Protein AF-A0A2U1YWB6-F1 (afdb_monomer_lite)

Radius of gyration: 13.96 Å; chains: 1; bounding box: 27×35×31 Å

pLDDT: mean 76.65, std 12.09, range [52.78, 91.12]

Foldseek 3Di:
DPPVVVVVVVVVVVVVVCCVLPQLQVQLCVQLVVLCVVPNNVRNVVRNNVRNVRRNVVSD

Structure (mmCIF, N/CA/C/O backbone):
data_AF-A0A2U1YWB6-F1
#
_entry.id   AF-A0A2U1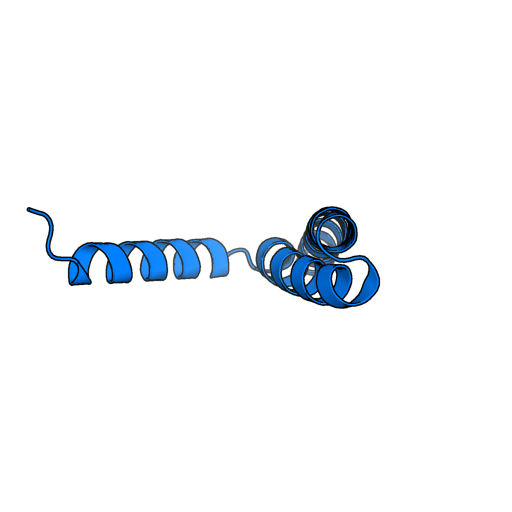YWB6-F1
#
loop_
_atom_site.group_PDB
_atom_site.id
_atom_site.type_symbol
_atom_site.label_atom_id
_atom_site.label_alt_id
_atom_site.label_comp_id
_atom_site.label_asym_id
_atom_site.label_entity_id
_atom_site.label_seq_id
_atom_site.pdbx_PDB_ins_code
_atom_site.Cartn_x
_atom_site.Cartn_y
_atom_site.Cartn_z
_atom_site.occupancy
_atom_site.B_iso_or_equiv
_atom_site.auth_seq_id
_atom_site.auth_comp_id
_atom_site.auth_asym_id
_atom_site.auth_atom_id
_atom_site.pdbx_PDB_model_num
ATOM 1 N N . MET A 1 1 ? -7.055 -26.969 19.002 1.00 54.75 1 MET A N 1
ATOM 2 C CA . MET A 1 1 ? -7.216 -25.498 19.038 1.00 54.75 1 MET A CA 1
ATOM 3 C C . MET A 1 1 ? -5.828 -24.883 18.855 1.00 54.75 1 MET A C 1
ATOM 5 O O . MET A 1 1 ? -5.039 -24.907 19.791 1.00 54.75 1 MET A O 1
ATOM 9 N N . MET A 1 2 ? -5.452 -24.469 17.638 1.00 55.53 2 MET A N 1
A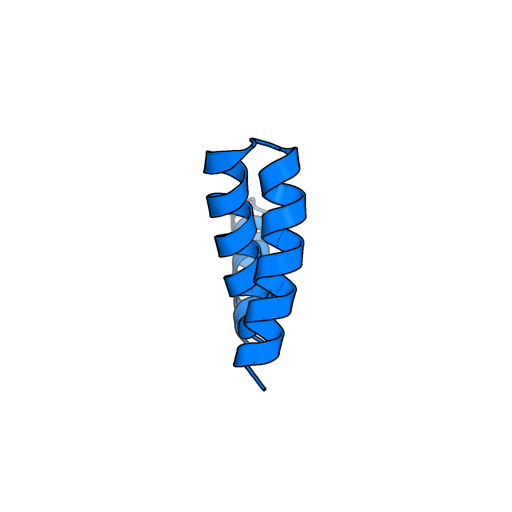TOM 10 C CA . MET A 1 2 ? -4.137 -23.847 17.411 1.00 55.53 2 MET A CA 1
ATOM 11 C C . MET A 1 2 ? -4.061 -22.555 18.232 1.00 55.53 2 MET A C 1
ATOM 13 O O . MET A 1 2 ? -4.933 -21.695 18.112 1.00 55.53 2 MET A O 1
ATOM 17 N N . SER A 1 3 ? -3.050 -22.444 19.101 1.00 66.44 3 SER A N 1
ATOM 18 C CA . SER A 1 3 ? -2.844 -21.252 19.928 1.00 66.44 3 SER A CA 1
ATOM 19 C C . SER A 1 3 ? -2.763 -20.021 19.030 1.00 66.44 3 SER A C 1
ATOM 21 O O . SER A 1 3 ? -2.012 -20.012 18.056 1.00 66.44 3 SER A O 1
ATOM 23 N N . ARG A 1 4 ? -3.537 -18.984 19.361 1.00 71.00 4 ARG A N 1
ATOM 24 C CA . ARG A 1 4 ? -3.639 -17.734 18.587 1.00 71.00 4 ARG A CA 1
ATOM 25 C C . ARG A 1 4 ? -2.263 -17.094 18.351 1.00 71.00 4 ARG A C 1
ATOM 27 O O . ARG A 1 4 ? -2.033 -16.498 17.307 1.00 71.00 4 ARG A O 1
ATOM 34 N N . LEU A 1 5 ? -1.319 -17.331 19.266 1.00 66.81 5 LEU A N 1
ATOM 35 C CA . LEU A 1 5 ? 0.083 -16.927 19.138 1.00 66.81 5 LEU A CA 1
ATOM 36 C C . LEU A 1 5 ? 0.813 -17.593 17.962 1.00 66.81 5 LEU A C 1
ATOM 38 O O . LEU A 1 5 ? 1.613 -16.945 17.295 1.00 66.81 5 LEU A O 1
ATOM 42 N N . ARG A 1 6 ? 0.521 -18.865 17.661 1.00 71.19 6 ARG A N 1
ATOM 43 C CA . ARG A 1 6 ? 1.127 -19.579 16.521 1.00 71.19 6 ARG A CA 1
ATOM 44 C C . ARG A 1 6 ? 0.610 -19.049 15.183 1.00 71.19 6 ARG A C 1
ATOM 46 O O . ARG A 1 6 ? 1.351 -19.045 14.211 1.00 71.19 6 ARG A O 1
ATOM 53 N N . LEU A 1 7 ? -0.634 -18.570 15.150 1.00 74.12 7 LEU A N 1
ATOM 54 C CA . LEU A 1 7 ? -1.257 -17.965 13.970 1.00 74.12 7 LEU A CA 1
ATOM 55 C C . LEU A 1 7 ? -0.653 -16.588 13.665 1.00 74.12 7 LEU A C 1
ATOM 57 O O . LEU A 1 7 ? -0.287 -16.322 12.528 1.00 74.12 7 LEU A O 1
ATOM 61 N N . ILE A 1 8 ? -0.460 -15.756 14.691 1.00 77.44 8 ILE A N 1
ATOM 62 C CA . ILE A 1 8 ? 0.189 -14.443 14.546 1.00 77.44 8 ILE A CA 1
ATOM 63 C C . ILE A 1 8 ? 1.656 -14.607 14.128 1.00 77.44 8 ILE A C 1
ATOM 65 O O . ILE A 1 8 ? 2.103 -13.928 13.208 1.00 77.44 8 ILE A O 1
ATOM 69 N N . GLY A 1 9 ? 2.383 -15.548 14.741 1.00 73.00 9 GLY A N 1
ATOM 70 C CA . GLY A 1 9 ? 3.763 -15.857 14.358 1.00 73.00 9 GLY A CA 1
ATOM 71 C C . GLY A 1 9 ? 3.888 -16.371 12.920 1.00 73.00 9 GLY A C 1
ATOM 72 O O . GLY A 1 9 ? 4.816 -15.984 12.219 1.00 73.00 9 GLY A O 1
ATOM 73 N N . ALA A 1 10 ? 2.934 -17.179 12.447 1.00 73.12 10 ALA A N 1
ATOM 74 C CA . ALA A 1 10 ? 2.902 -17.651 11.063 1.00 73.12 10 ALA A CA 1
ATOM 75 C C . ALA A 1 10 ? 2.603 -16.524 10.064 1.00 73.12 10 ALA A C 1
ATOM 77 O O . ALA A 1 10 ? 3.228 -16.472 9.010 1.00 73.12 10 ALA A O 1
ATOM 78 N N . VAL A 1 11 ? 1.695 -15.603 10.401 1.00 73.56 11 VAL A N 1
ATOM 79 C CA . VAL A 1 11 ? 1.395 -14.426 9.570 1.00 73.56 11 VAL A CA 1
ATOM 80 C C . VAL A 1 11 ? 2.607 -13.501 9.489 1.00 73.56 11 VAL A C 1
ATOM 82 O O . VAL A 1 11 ? 2.956 -13.066 8.397 1.00 73.56 11 VAL A O 1
ATOM 85 N N . PHE A 1 12 ? 3.295 -13.263 10.608 1.00 70.25 12 PHE A N 1
ATOM 86 C CA . PHE A 1 12 ? 4.538 -12.492 10.617 1.00 70.25 12 PHE A CA 1
ATOM 87 C C . PHE A 1 12 ? 5.643 -13.178 9.813 1.00 70.25 12 PHE A C 1
ATOM 89 O O . PHE A 1 12 ? 6.295 -12.518 9.019 1.00 70.25 12 PHE A O 1
ATOM 96 N N . ALA A 1 13 ? 5.813 -14.495 9.949 1.00 66.75 13 ALA A N 1
ATOM 97 C CA . ALA A 1 13 ? 6.789 -15.248 9.165 1.00 66.75 13 ALA A CA 1
ATOM 98 C C . ALA A 1 13 ? 6.467 -15.227 7.660 1.00 66.75 13 ALA A C 1
ATOM 100 O O . ALA A 1 13 ? 7.372 -15.046 6.854 1.00 66.75 13 ALA A O 1
ATOM 101 N N . LEU A 1 14 ? 5.193 -15.338 7.269 1.00 62.88 14 LEU A N 1
ATOM 102 C CA . LEU A 1 14 ? 4.749 -15.187 5.877 1.00 62.88 14 LEU A CA 1
ATOM 103 C C . LEU A 1 14 ? 5.007 -13.769 5.351 1.00 62.88 14 LEU A C 1
ATOM 105 O O . LEU A 1 14 ? 5.545 -13.626 4.258 1.00 62.88 14 LEU A O 1
ATOM 109 N N . LEU A 1 15 ? 4.707 -12.740 6.148 1.00 60.84 15 LEU A N 1
ATOM 110 C CA . LEU A 1 15 ? 5.007 -11.340 5.832 1.00 60.84 15 LEU A CA 1
ATOM 111 C C . LEU A 1 15 ? 6.513 -11.102 5.676 1.00 60.84 15 LEU A C 1
ATOM 113 O O . LEU A 1 15 ? 6.928 -10.439 4.730 1.00 60.84 15 LEU A O 1
ATOM 117 N N . SER A 1 16 ? 7.339 -11.681 6.549 1.00 55.44 16 SER A N 1
ATOM 118 C CA . SER A 1 16 ? 8.802 -11.600 6.482 1.00 55.44 16 SER A CA 1
ATOM 119 C C . SER A 1 16 ? 9.385 -12.356 5.285 1.00 55.44 16 SER A C 1
ATOM 121 O O . SER A 1 16 ? 10.354 -11.893 4.695 1.00 55.44 16 SER A O 1
ATOM 123 N N . VAL A 1 17 ? 8.780 -13.477 4.878 1.00 53.72 17 VAL A N 1
ATOM 124 C CA . VAL A 1 17 ? 9.175 -14.222 3.669 1.00 53.72 17 VAL A CA 1
ATOM 125 C C . VAL A 1 17 ? 8.789 -13.454 2.401 1.00 53.72 17 VAL A C 1
ATOM 127 O O . VAL A 1 17 ? 9.583 -13.389 1.467 1.00 53.72 17 VAL A O 1
ATOM 130 N N . THR A 1 18 ? 7.633 -12.781 2.377 1.00 52.81 18 THR A N 1
ATOM 131 C CA . THR A 1 18 ? 7.271 -11.860 1.280 1.00 52.81 18 THR A CA 1
ATOM 132 C C . THR A 1 18 ? 8.076 -10.559 1.300 1.00 52.81 18 THR A C 1
ATOM 134 O O . THR A 1 18 ? 8.241 -9.917 0.267 1.00 52.81 18 THR A O 1
ATOM 137 N N . ALA A 1 19 ? 8.626 -10.193 2.461 1.00 52.78 19 ALA A N 1
ATOM 138 C CA . ALA A 1 19 ? 9.530 -9.064 2.635 1.00 52.78 19 ALA A CA 1
ATOM 139 C C . ALA A 1 19 ? 10.997 -9.388 2.257 1.00 52.78 19 ALA A C 1
ATOM 141 O O . ALA A 1 19 ? 11.877 -8.563 2.463 1.00 52.78 19 ALA A O 1
ATOM 142 N N . CYS A 1 20 ? 11.282 -10.573 1.713 1.00 55.31 20 CYS A N 1
ATOM 143 C CA . CYS A 1 20 ? 12.610 -10.930 1.202 1.00 55.31 20 CYS A CA 1
ATOM 144 C C . CYS A 1 20 ? 12.720 -10.757 -0.337 1.00 55.31 20 CYS A C 1
ATOM 146 O O . CYS A 1 20 ? 13.743 -11.088 -0.921 1.00 55.31 20 CYS A O 1
ATOM 148 N N . SER A 1 21 ? 11.670 -10.250 -1.004 1.00 55.47 21 SER A N 1
ATOM 149 C CA . SER A 1 21 ? 11.573 -10.067 -2.471 1.00 55.47 21 SER A CA 1
ATOM 150 C C . SER A 1 21 ? 10.906 -8.718 -2.800 1.00 55.47 21 SER A C 1
ATOM 152 O O . SER A 1 21 ? 9.776 -8.656 -3.288 1.00 55.47 21 SER A O 1
ATOM 154 N N . THR A 1 22 ? 11.522 -7.634 -2.337 1.00 65.25 22 THR A N 1
ATOM 155 C CA . THR A 1 22 ? 10.807 -6.579 -1.598 1.00 65.25 22 THR A CA 1
ATOM 156 C C . THR A 1 22 ? 10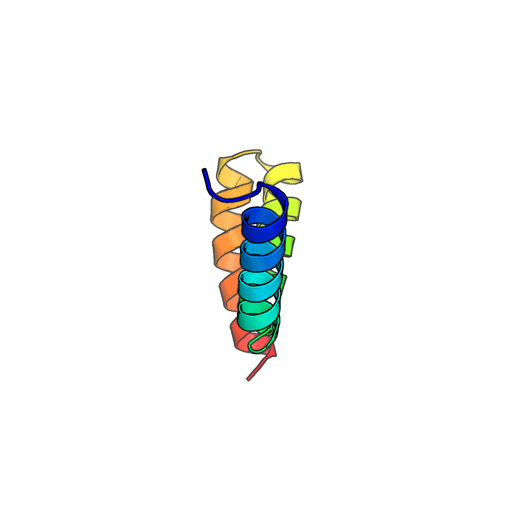.366 -5.344 -2.344 1.00 65.25 22 THR A C 1
ATOM 158 O O . THR A 1 22 ? 9.732 -4.486 -1.728 1.00 65.25 22 THR A O 1
ATOM 161 N N . GLY A 1 23 ? 10.617 -5.246 -3.638 1.00 64.94 23 GLY A N 1
ATOM 162 C CA . GLY A 1 23 ? 10.091 -4.135 -4.408 1.00 64.94 23 GLY A CA 1
ATOM 163 C C . GLY A 1 23 ? 8.568 -4.129 -4.455 1.00 64.94 23 GLY A C 1
ATOM 164 O O . GLY A 1 23 ? 7.907 -3.232 -3.929 1.00 64.94 23 GLY A O 1
ATOM 165 N N . GLY A 1 24 ? 7.985 -5.148 -5.087 1.00 72.31 24 GLY A N 1
ATOM 166 C CA . GLY A 1 24 ? 6.562 -5.133 -5.430 1.00 72.31 24 GLY A CA 1
ATOM 167 C C . GLY A 1 24 ? 5.615 -5.278 -4.240 1.00 72.31 24 GLY A C 1
ATOM 168 O O . GLY A 1 24 ? 4.517 -4.733 -4.24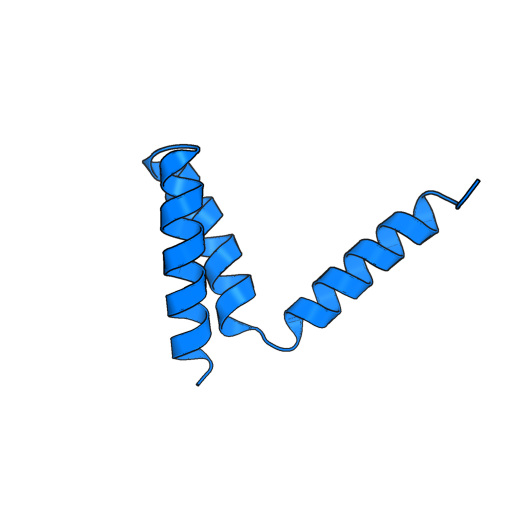6 1.00 72.31 24 GLY A O 1
ATOM 169 N N . VAL A 1 25 ? 6.024 -5.946 -3.166 1.00 77.50 25 VAL A N 1
ATOM 170 C CA . VAL A 1 25 ? 5.150 -6.104 -1.992 1.00 77.50 25 VAL A CA 1
ATOM 171 C C . VAL A 1 25 ? 5.086 -4.807 -1.178 1.00 77.50 25 VAL A C 1
ATOM 173 O O . VAL A 1 25 ? 4.001 -4.376 -0.786 1.00 77.50 25 VAL A O 1
ATOM 176 N N . VAL A 1 26 ? 6.230 -4.142 -0.976 1.00 82.56 26 VAL A N 1
ATOM 177 C CA . VAL A 1 26 ? 6.302 -2.856 -0.258 1.00 82.56 26 VAL A CA 1
ATOM 178 C C . VAL A 1 26 ? 5.685 -1.748 -1.094 1.00 82.56 26 VAL A C 1
ATOM 180 O O . VAL A 1 26 ? 4.847 -1.000 -0.592 1.00 82.56 26 VAL A O 1
ATOM 183 N N . GLY A 1 27 ? 6.039 -1.683 -2.378 1.00 81.38 27 GLY A N 1
ATOM 184 C CA . GLY A 1 27 ? 5.427 -0.751 -3.310 1.00 81.38 27 GLY A CA 1
ATOM 185 C C . GLY A 1 27 ? 3.914 -0.958 -3.396 1.00 81.38 27 GLY A C 1
ATOM 186 O O . GLY A 1 27 ? 3.169 0.015 -3.366 1.00 81.38 27 GLY A O 1
ATOM 187 N N . GLY A 1 28 ? 3.436 -2.206 -3.411 1.00 84.44 28 GLY A N 1
ATOM 188 C CA . GLY A 1 28 ? 2.008 -2.521 -3.445 1.00 84.44 28 GLY A CA 1
ATOM 189 C C . GLY A 1 28 ? 1.265 -2.120 -2.178 1.00 84.44 28 GLY A C 1
ATOM 190 O O . GLY A 1 28 ? 0.201 -1.511 -2.251 1.00 84.44 28 GLY A O 1
ATOM 191 N N . ALA A 1 29 ? 1.837 -2.381 -1.005 1.00 84.56 29 ALA A N 1
ATOM 192 C CA . ALA A 1 29 ? 1.247 -1.940 0.255 1.00 84.56 29 ALA A CA 1
ATOM 193 C C . ALA A 1 29 ? 1.229 -0.403 0.374 1.00 84.56 29 ALA A C 1
ATOM 195 O O . ALA A 1 29 ? 0.205 0.177 0.742 1.00 84.56 29 ALA A O 1
ATOM 196 N N . ALA A 1 30 ? 2.331 0.265 0.015 1.00 85.12 30 ALA A N 1
ATOM 197 C CA . ALA A 1 30 ? 2.443 1.723 0.049 1.00 85.12 30 ALA A CA 1
ATOM 198 C C . ALA A 1 30 ? 1.504 2.397 -0.962 1.00 85.12 30 ALA A C 1
ATOM 200 O O . ALA A 1 30 ? 0.802 3.353 -0.628 1.00 85.12 30 ALA A O 1
ATOM 201 N N . GLY A 1 31 ? 1.442 1.867 -2.182 1.00 85.19 31 GLY A N 1
ATOM 202 C CA . GLY A 1 31 ? 0.552 2.350 -3.225 1.00 85.19 31 GLY A CA 1
ATOM 203 C C . GLY A 1 31 ? -0.921 2.115 -2.890 1.00 85.19 31 GLY A C 1
ATOM 204 O O . GLY A 1 31 ? -1.737 3.004 -3.121 1.00 85.19 31 GLY A O 1
ATOM 205 N N . ALA A 1 32 ? -1.277 0.982 -2.276 1.00 88.06 32 ALA A N 1
ATOM 206 C CA . ALA A 1 32 ? -2.645 0.733 -1.821 1.00 88.06 32 ALA A CA 1
ATOM 207 C C . ALA A 1 32 ? -3.057 1.693 -0.698 1.00 88.06 32 ALA A C 1
ATOM 209 O O . ALA A 1 32 ? -4.160 2.237 -0.724 1.00 88.06 32 ALA A O 1
ATOM 210 N N . ALA A 1 33 ? -2.170 1.949 0.265 1.00 88.69 33 ALA A N 1
ATOM 211 C CA . ALA A 1 33 ? -2.435 2.894 1.347 1.00 88.69 33 ALA A CA 1
ATOM 212 C C . ALA A 1 33 ? -2.579 4.337 0.829 1.00 88.69 33 ALA A C 1
ATOM 214 O O . ALA A 1 33 ? -3.536 5.028 1.181 1.00 88.69 33 ALA A O 1
ATOM 215 N N . GLY A 1 34 ? -1.669 4.778 -0.046 1.00 85.38 34 GLY A N 1
ATOM 216 C CA . GLY A 1 34 ? -1.724 6.108 -0.655 1.00 85.38 34 GLY A CA 1
ATOM 217 C C . GLY A 1 34 ? -2.938 6.281 -1.565 1.00 85.38 34 GLY A C 1
ATOM 218 O O . GLY A 1 34 ? -3.652 7.275 -1.472 1.00 85.38 34 GLY A O 1
ATOM 219 N N . GLY A 1 35 ? -3.234 5.280 -2.392 1.00 89.00 35 GLY A N 1
ATOM 220 C CA . GLY A 1 35 ? -4.410 5.285 -3.250 1.00 89.00 35 GLY A CA 1
ATOM 221 C C . GLY A 1 35 ? -5.718 5.288 -2.455 1.00 89.00 35 GLY A C 1
ATOM 222 O O . GLY A 1 35 ? -6.647 6.006 -2.824 1.00 89.00 35 GLY A O 1
ATOM 223 N N . TYR A 1 36 ? -5.780 4.574 -1.324 1.00 89.50 36 TYR A N 1
ATOM 224 C CA . TYR A 1 36 ? -6.941 4.625 -0.431 1.00 89.50 36 TYR A CA 1
ATOM 225 C C . TYR A 1 36 ? -7.202 6.028 0.119 1.00 89.50 36 TYR A C 1
ATOM 227 O O . TYR A 1 36 ? -8.353 6.450 0.207 1.00 89.50 36 TYR A O 1
ATOM 235 N N . ALA A 1 37 ? -6.147 6.777 0.445 1.00 89.44 37 ALA A N 1
ATOM 236 C CA . ALA A 1 37 ? -6.281 8.154 0.913 1.00 89.44 37 ALA A CA 1
ATOM 237 C C . ALA A 1 37 ? -6.814 9.117 -0.167 1.00 89.44 37 ALA A C 1
ATOM 239 O O . ALA A 1 37 ? -7.368 10.158 0.177 1.00 89.44 37 ALA A O 1
ATOM 240 N N . VAL A 1 38 ? -6.667 8.777 -1.454 1.00 91.12 38 VAL A N 1
ATOM 241 C CA . VAL A 1 38 ? -7.071 9.631 -2.585 1.00 91.12 38 VAL A CA 1
ATOM 242 C C . VAL A 1 38 ? -8.471 9.290 -3.113 1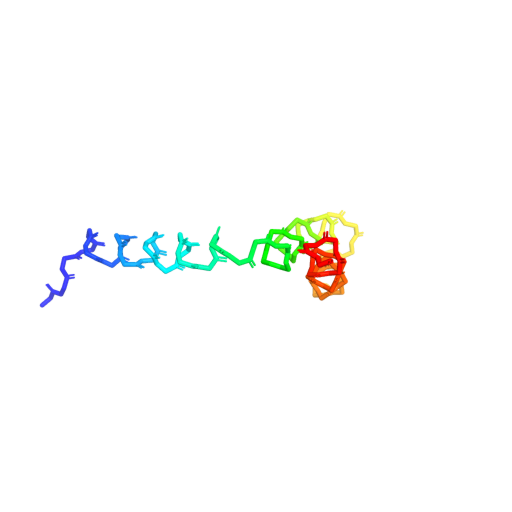.00 91.12 38 VAL A C 1
ATOM 244 O O . VAL A 1 38 ? -9.268 10.200 -3.315 1.00 91.12 38 VAL A O 1
ATOM 247 N N . ASP A 1 39 ? -8.789 8.007 -3.337 1.00 89.75 39 ASP A N 1
ATOM 248 C CA . ASP A 1 39 ? -10.073 7.565 -3.936 1.00 89.75 39 ASP A CA 1
ATOM 249 C C . ASP A 1 39 ? -10.680 6.344 -3.209 1.00 89.75 39 ASP A C 1
ATOM 251 O O . ASP A 1 39 ? -11.389 5.516 -3.793 1.00 89.75 39 ASP A O 1
ATOM 255 N N . GLY A 1 40 ? -10.372 6.180 -1.917 1.00 88.00 40 GLY A N 1
ATOM 256 C CA . GLY A 1 40 ? -10.911 5.101 -1.091 1.00 88.00 40 GLY A CA 1
ATOM 257 C C . GLY A 1 40 ? -10.608 3.716 -1.667 1.00 88.00 40 GLY A C 1
ATOM 258 O O . GLY A 1 40 ? -9.517 3.433 -2.158 1.00 88.00 40 GLY A O 1
ATOM 259 N N . THR A 1 41 ? -11.580 2.808 -1.636 1.00 89.31 41 THR A N 1
ATOM 260 C CA . THR A 1 41 ? -11.359 1.407 -2.029 1.00 89.31 41 THR A CA 1
ATOM 261 C C . THR A 1 41 ? -10.867 1.246 -3.472 1.00 89.31 41 THR A C 1
ATOM 263 O O . THR A 1 41 ? -10.010 0.403 -3.723 1.00 89.31 41 THR A O 1
ATOM 266 N N . ARG A 1 42 ? -11.350 2.059 -4.423 1.00 90.50 42 ARG A N 1
ATOM 267 C CA . ARG A 1 42 ? -10.872 1.999 -5.819 1.00 90.50 42 ARG A CA 1
ATOM 268 C C . ARG A 1 42 ? -9.428 2.463 -5.931 1.00 90.50 42 ARG A C 1
ATOM 270 O O . ARG A 1 42 ? -8.619 1.788 -6.566 1.00 90.50 42 ARG A O 1
ATOM 277 N N . GLY A 1 43 ? -9.102 3.567 -5.264 1.00 84.44 43 GLY A N 1
ATOM 278 C CA . GLY A 1 43 ? -7.737 4.059 -5.189 1.00 84.44 43 GLY A CA 1
ATOM 279 C C . GLY A 1 43 ? -6.798 3.041 -4.543 1.00 84.44 43 GLY A C 1
ATOM 280 O O . GLY A 1 43 ? -5.685 2.871 -5.024 1.00 84.44 43 GLY A O 1
ATOM 281 N N . ALA A 1 44 ? -7.250 2.280 -3.544 1.00 87.75 44 ALA A N 1
ATOM 282 C CA . ALA A 1 44 ? -6.446 1.217 -2.940 1.00 87.75 44 ALA A CA 1
ATOM 283 C C . ALA A 1 44 ? -6.098 0.087 -3.915 1.00 87.75 44 ALA A C 1
ATOM 285 O O . ALA A 1 44 ? -4.979 -0.417 -3.898 1.00 87.75 44 ALA A O 1
ATOM 286 N N . VAL A 1 45 ? -7.034 -0.303 -4.783 1.00 91.00 45 VAL A N 1
ATOM 287 C CA . VAL A 1 45 ? -6.790 -1.362 -5.775 1.00 91.00 45 VAL A CA 1
ATOM 288 C C . VAL A 1 45 ? -5.842 -0.869 -6.867 1.00 91.00 45 VAL A C 1
ATOM 290 O O . VAL A 1 45 ? -4.860 -1.543 -7.173 1.00 91.00 45 VAL A O 1
ATOM 293 N N . ILE A 1 46 ? -6.095 0.318 -7.427 1.00 91.06 46 ILE A N 1
ATOM 294 C CA . ILE A 1 46 ? -5.270 0.891 -8.504 1.00 91.06 46 ILE A CA 1
ATOM 295 C C . ILE A 1 46 ? -3.878 1.248 -7.978 1.00 91.06 46 ILE A C 1
ATOM 297 O O . ILE A 1 46 ? -2.868 0.887 -8.579 1.00 91.06 46 ILE A O 1
ATOM 301 N N . GLY A 1 47 ? -3.824 1.917 -6.829 1.00 86.88 47 GLY A N 1
ATOM 302 C CA . GLY A 1 47 ? -2.587 2.271 -6.152 1.00 86.88 47 GLY A CA 1
ATOM 303 C C . GLY A 1 47 ? -1.809 1.038 -5.707 1.00 86.88 47 GLY A C 1
ATOM 304 O O . GLY A 1 47 ? -0.592 1.024 -5.840 1.00 86.88 47 GLY A O 1
ATOM 305 N N . GLY A 1 48 ? -2.479 -0.025 -5.259 1.00 88.06 48 GLY A N 1
ATOM 306 C CA . GLY A 1 48 ? -1.828 -1.279 -4.881 1.00 88.06 48 GLY A CA 1
ATOM 307 C C . GLY A 1 48 ? -1.197 -2.012 -6.059 1.00 88.06 48 GLY A C 1
ATOM 308 O O . GLY A 1 48 ? -0.043 -2.422 -5.985 1.00 88.06 48 GLY A O 1
ATOM 309 N N . LEU A 1 49 ? -1.913 -2.119 -7.179 1.00 86.75 49 LEU A N 1
ATOM 310 C CA . LEU A 1 49 ? -1.377 -2.689 -8.419 1.00 86.75 49 LEU A CA 1
ATOM 311 C C . LEU A 1 49 ? -0.224 -1.852 -8.987 1.00 86.75 49 LEU A C 1
ATOM 313 O O . LEU A 1 49 ? 0.825 -2.398 -9.323 1.00 86.75 49 LEU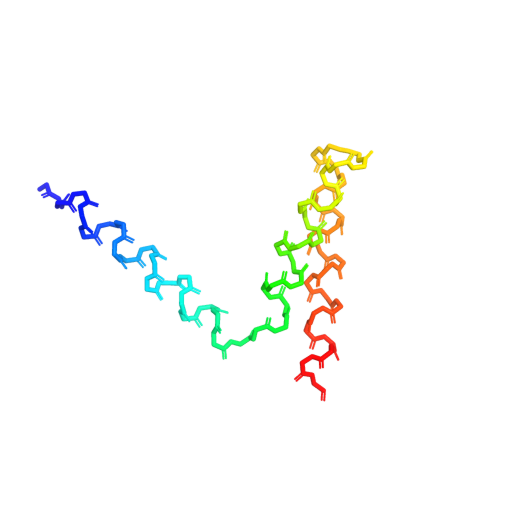 A O 1
ATOM 317 N N . GLY A 1 50 ? -0.397 -0.530 -9.066 1.00 86.88 50 GLY A N 1
ATOM 318 C CA . GLY A 1 50 ? 0.618 0.380 -9.598 1.00 86.88 50 GLY A CA 1
ATOM 319 C C . GLY A 1 50 ? 1.854 0.467 -8.708 1.00 86.88 50 GLY A C 1
ATOM 320 O O . GLY A 1 50 ? 2.978 0.416 -9.198 1.00 86.88 50 GLY A O 1
ATOM 321 N N . GLY A 1 51 ? 1.655 0.522 -7.394 1.00 84.94 51 GLY A N 1
ATOM 322 C CA . GLY A 1 51 ? 2.730 0.496 -6.417 1.00 84.94 51 GLY A CA 1
ATOM 323 C C . GLY A 1 51 ? 3.485 -0.828 -6.437 1.00 84.94 51 GLY A C 1
ATOM 324 O O . GLY A 1 51 ? 4.709 -0.824 -6.344 1.00 84.94 51 GLY A O 1
ATOM 325 N N . ALA A 1 52 ? 2.794 -1.955 -6.632 1.00 85.56 52 ALA A N 1
ATOM 326 C CA . ALA A 1 52 ? 3.454 -3.249 -6.744 1.00 85.56 52 ALA A CA 1
ATOM 327 C C . ALA A 1 52 ? 4.270 -3.381 -8.030 1.00 85.56 52 ALA A C 1
ATOM 329 O O . ALA A 1 52 ? 5.401 -3.863 -8.000 1.00 85.56 52 ALA A O 1
ATOM 330 N N . ALA A 1 53 ? 3.735 -2.902 -9.150 1.00 83.88 53 ALA A N 1
ATOM 331 C CA . ALA A 1 53 ? 4.465 -2.870 -10.411 1.00 83.88 53 ALA A CA 1
ATOM 332 C C . ALA A 1 53 ? 5.687 -1.938 -10.340 1.00 83.88 53 ALA A C 1
ATOM 334 O O . ALA A 1 53 ? 6.774 -2.319 -10.763 1.00 83.88 53 ALA A O 1
ATOM 335 N N . LEU A 1 54 ? 5.538 -0.744 -9.758 1.00 83.25 54 LEU A N 1
ATOM 336 C CA . LEU A 1 54 ? 6.642 0.201 -9.578 1.00 83.25 54 LEU A CA 1
ATOM 337 C C . LEU A 1 54 ? 7.710 -0.378 -8.653 1.00 83.25 54 LEU A C 1
ATOM 339 O O . LEU A 1 54 ? 8.890 -0.369 -8.976 1.00 83.25 54 LEU A O 1
ATOM 343 N N . GLY A 1 55 ? 7.282 -0.906 -7.512 1.00 81.88 55 GLY A N 1
ATOM 344 C CA . GLY A 1 55 ? 8.175 -1.509 -6.549 1.00 81.88 55 GLY A CA 1
ATOM 345 C C . GLY A 1 55 ? 8.976 -2.646 -7.174 1.00 81.88 55 GLY A C 1
ATOM 346 O O . GLY A 1 55 ? 10.193 -2.656 -7.051 1.00 81.88 55 GLY A O 1
ATOM 347 N N . THR A 1 56 ? 8.326 -3.556 -7.909 1.00 81.06 56 THR A N 1
ATOM 348 C CA . THR A 1 56 ? 9.022 -4.674 -8.566 1.00 81.06 56 THR A CA 1
ATOM 349 C C . THR A 1 56 ? 9.954 -4.219 -9.688 1.00 81.06 56 THR A C 1
ATOM 351 O O . THR A 1 56 ? 10.933 -4.903 -9.955 1.00 81.06 56 THR A O 1
ATOM 354 N N . ALA A 1 57 ? 9.651 -3.094 -10.342 1.00 79.69 57 ALA A N 1
ATOM 355 C CA . ALA A 1 57 ? 10.485 -2.519 -11.392 1.00 79.69 57 ALA A CA 1
ATOM 356 C C . ALA A 1 57 ? 11.712 -1.778 -10.843 1.00 79.69 57 ALA A C 1
ATOM 358 O O . ALA A 1 57 ? 12.713 -1.694 -11.538 1.00 79.69 57 ALA A O 1
ATOM 359 N N . ILE A 1 58 ? 11.637 -1.227 -9.626 1.00 78.00 58 ILE A N 1
ATOM 360 C CA . ILE A 1 58 ? 12.773 -0.573 -8.952 1.00 78.00 58 ILE A CA 1
ATOM 361 C C . ILE A 1 58 ? 13.722 -1.607 -8.327 1.00 78.00 58 ILE A C 1
ATOM 363 O O . ILE A 1 58 ? 14.912 -1.347 -8.189 1.00 78.00 58 ILE A O 1
ATOM 367 N N . ASP A 1 59 ? 13.197 -2.766 -7.933 1.00 72.81 59 ASP A N 1
ATOM 368 C CA . ASP A 1 59 ? 13.971 -3.869 -7.340 1.00 72.81 59 ASP A CA 1
ATOM 369 C C . ASP A 1 59 ? 14.900 -4.578 -8.343 1.00 72.81 59 ASP A C 1
ATOM 371 O O . ASP A 1 59 ? 15.698 -5.422 -7.940 1.00 72.81 59 ASP A O 1
ATOM 375 N N . HIS A 1 60 ? 14.770 -4.273 -9.639 1.00 59.84 60 HIS A N 1
ATOM 376 C CA . HIS A 1 60 ? 15.411 -4.968 -10.755 1.00 59.84 60 HIS A CA 1
ATOM 377 C C . HIS A 1 60 ? 16.297 -4.038 -11.586 1.00 59.84 60 HIS A C 1
ATOM 379 O O . HIS A 1 60 ? 17.312 -4.555 -12.112 1.00 59.84 60 HIS A O 1
#

Secondary structure (DSSP, 8-state):
---HHHHHHHHHHHHHHHTTSHHHHHHHHHHHHHHHHHHHHHHHHHHHHHHHHHHHHH--

Sequence (60 aa):
MMSRLRLIGAVFALLSVTACSTGGVVGGAAGAAGGYAVDGTRGAVIGGLGGAALGTAIDH